Protein AF-A0A355RKZ2-F1 (afdb_monomer_lite)

Structure (mmCIF, N/CA/C/O backbone):
data_AF-A0A355RKZ2-F1
#
_entry.id   AF-A0A355RKZ2-F1
#
loop_
_atom_site.group_PDB
_atom_site.id
_atom_site.type_symbol
_atom_site.label_atom_id
_atom_site.label_alt_id
_atom_site.label_comp_id
_atom_site.label_asym_id
_atom_site.label_entity_id
_atom_site.label_seq_id
_atom_site.pdbx_PDB_ins_code
_atom_site.Cartn_x
_atom_site.Cartn_y
_atom_site.Cartn_z
_atom_site.occupancy
_atom_site.B_iso_or_equiv
_atom_site.auth_seq_id
_atom_site.auth_comp_id
_atom_site.auth_asym_id
_atom_site.auth_atom_id
_atom_site.pdbx_PDB_model_num
ATOM 1 N N . ASN A 1 1 ? 7.202 -14.155 -13.765 1.00 83.50 1 ASN A N 1
ATOM 2 C CA . ASN A 1 1 ? 7.789 -13.141 -12.862 1.00 83.50 1 ASN A CA 1
ATOM 3 C C . ASN A 1 1 ? 6.706 -12.176 -12.358 1.00 83.50 1 ASN A C 1
ATOM 5 O O . ASN A 1 1 ? 6.381 -12.276 -11.187 1.00 83.50 1 ASN A O 1
ATOM 9 N N . PHE A 1 2 ? 6.017 -11.421 -13.231 1.00 95.88 2 PHE A N 1
ATOM 10 C CA . PHE A 1 2 ? 4.937 -10.469 -12.873 1.00 95.88 2 PHE A CA 1
ATOM 11 C C . PHE A 1 2 ? 3.971 -10.916 -11.760 1.00 95.88 2 PHE A C 1
ATOM 13 O O . PHE A 1 2 ? 3.877 -10.248 -10.737 1.00 95.88 2 PHE A O 1
ATOM 20 N N . ARG A 1 3 ? 3.290 -12.064 -11.919 1.00 97.81 3 ARG A N 1
ATOM 21 C CA . ARG A 1 3 ? 2.300 -12.544 -10.934 1.00 97.81 3 ARG A CA 1
ATOM 22 C C . ARG A 1 3 ? 2.880 -12.670 -9.523 1.00 97.81 3 ARG A C 1
ATOM 24 O O . ARG A 1 3 ? 2.240 -12.255 -8.573 1.00 97.81 3 ARG A O 1
ATOM 31 N N . MET A 1 4 ? 4.082 -13.232 -9.404 1.00 98.06 4 MET A N 1
ATOM 32 C CA . MET A 1 4 ? 4.752 -13.424 -8.115 1.00 98.06 4 MET A CA 1
ATOM 33 C C . MET A 1 4 ? 5.181 -12.086 -7.503 1.00 98.06 4 MET A C 1
ATOM 35 O O . MET A 1 4 ? 5.033 -11.897 -6.304 1.00 98.06 4 MET A O 1
ATOM 39 N N . THR A 1 5 ? 5.663 -11.142 -8.318 1.00 98.06 5 THR A N 1
ATOM 40 C CA . THR A 1 5 ? 5.988 -9.788 -7.846 1.00 98.06 5 THR A CA 1
ATOM 41 C C . THR A 1 5 ? 4.751 -9.074 -7.316 1.00 98.06 5 THR A C 1
ATOM 43 O O . THR A 1 5 ? 4.807 -8.502 -6.238 1.00 98.06 5 THR A O 1
ATOM 46 N N . MET A 1 6 ? 3.628 -9.131 -8.032 1.00 98.38 6 MET A N 1
ATOM 47 C CA . MET A 1 6 ? 2.383 -8.501 -7.579 1.00 98.38 6 MET A CA 1
ATOM 48 C C . MET A 1 6 ? 1.850 -9.152 -6.300 1.00 98.38 6 MET A C 1
ATOM 50 O O . MET A 1 6 ? 1.451 -8.456 -5.373 1.00 98.38 6 MET A O 1
ATOM 54 N N . ASP A 1 7 ? 1.892 -10.481 -6.227 1.00 98.44 7 ASP A N 1
ATOM 55 C CA . ASP A 1 7 ? 1.454 -11.232 -5.051 1.00 98.44 7 ASP A CA 1
ATOM 56 C C . ASP A 1 7 ? 2.266 -10.851 -3.799 1.00 98.44 7 ASP A C 1
ATOM 58 O O . ASP A 1 7 ? 1.716 -10.466 -2.768 1.00 98.44 7 ASP A O 1
ATOM 62 N N . ILE A 1 8 ? 3.597 -10.853 -3.916 1.00 98.06 8 ILE A N 1
ATOM 63 C CA . ILE A 1 8 ? 4.496 -10.601 -2.785 1.00 98.06 8 ILE A CA 1
ATOM 64 C C . ILE A 1 8 ? 4.617 -9.110 -2.459 1.00 98.06 8 ILE A C 1
ATOM 66 O O . ILE A 1 8 ? 4.638 -8.744 -1.289 1.00 98.06 8 ILE A O 1
ATOM 70 N N . SER A 1 9 ? 4.750 -8.240 -3.458 1.00 98.25 9 SER A N 1
ATOM 71 C CA . SER A 1 9 ? 5.103 -6.826 -3.257 1.00 98.25 9 SER A CA 1
ATOM 72 C C . SER A 1 9 ? 3.905 -5.879 -3.212 1.00 98.25 9 SER A C 1
ATOM 74 O O . SER A 1 9 ? 4.104 -4.710 -2.888 1.00 98.25 9 SER A O 1
ATOM 76 N N . VAL A 1 10 ? 2.697 -6.362 -3.529 1.00 98.44 10 VAL A N 1
ATOM 77 C CA . VAL A 1 10 ? 1.458 -5.566 -3.519 1.00 98.44 10 VAL A CA 1
ATOM 78 C C . VAL A 1 10 ? 0.399 -6.239 -2.655 1.00 98.44 10 VAL A C 1
ATOM 80 O O . VAL A 1 10 ? 0.055 -5.731 -1.592 1.00 98.44 10 VAL A O 1
ATOM 83 N N . TYR A 1 11 ? -0.084 -7.412 -3.078 1.00 98.50 11 TYR A N 1
ATOM 84 C CA . TYR A 1 11 ? -1.230 -8.069 -2.445 1.00 98.50 11 TYR A CA 1
ATOM 85 C C . TYR A 1 11 ? -0.969 -8.457 -0.987 1.00 98.50 11 TYR A C 1
ATOM 87 O O . TYR A 1 11 ? -1.879 -8.388 -0.161 1.00 98.50 11 TYR A O 1
ATOM 95 N N . SER A 1 12 ? 0.271 -8.809 -0.645 1.00 98.62 12 SER A N 1
ATOM 96 C CA . SER A 1 12 ? 0.656 -9.140 0.729 1.00 98.62 12 SER A CA 1
ATOM 97 C C . SER A 1 12 ? 0.273 -8.053 1.743 1.00 98.62 12 SER A C 1
ATOM 99 O O . SER A 1 12 ? -0.185 -8.390 2.834 1.00 98.62 12 SER A O 1
ATOM 101 N N . PHE A 1 13 ? 0.374 -6.766 1.385 1.00 98.69 13 PHE A N 1
ATOM 102 C CA . PHE A 1 13 ? 0.001 -5.667 2.276 1.00 98.69 13 PHE A CA 1
ATOM 103 C C . PHE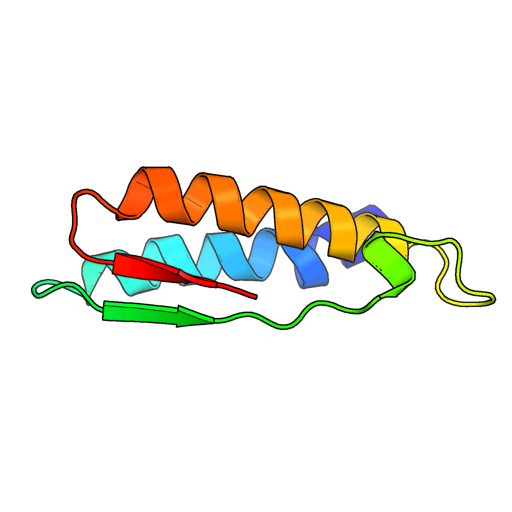 A 1 13 ? -1.510 -5.632 2.522 1.00 98.69 13 PHE A C 1
ATOM 105 O O . PHE A 1 13 ? -1.938 -5.629 3.674 1.00 98.69 13 PHE A O 1
ATOM 112 N N . THR A 1 14 ? -2.322 -5.726 1.464 1.00 98.31 14 THR A N 1
ATOM 113 C CA . THR A 1 14 ? -3.787 -5.857 1.567 1.00 98.31 14 THR A CA 1
ATOM 114 C C . THR A 1 14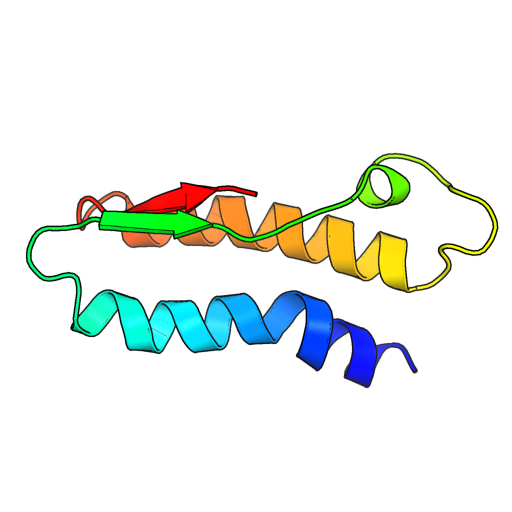 ? -4.189 -7.084 2.388 1.00 98.31 14 THR A C 1
ATOM 116 O O . THR A 1 14 ? -5.069 -7.008 3.244 1.00 98.31 14 THR A O 1
ATOM 119 N N . ALA A 1 15 ? -3.525 -8.221 2.168 1.00 98.50 15 ALA A N 1
ATOM 120 C CA . ALA A 1 15 ? -3.815 -9.461 2.877 1.00 98.50 15 ALA A CA 1
ATOM 121 C C . ALA A 1 15 ? -3.518 -9.355 4.383 1.00 98.50 15 ALA A C 1
ATOM 123 O O . ALA A 1 15 ? -4.270 -9.898 5.200 1.00 98.50 15 ALA A O 1
ATOM 124 N N . VAL A 1 16 ? -2.437 -8.670 4.765 1.00 98.25 16 VAL A N 1
ATOM 125 C CA . VAL A 1 16 ? -2.122 -8.401 6.173 1.00 98.25 16 VAL A CA 1
ATOM 126 C C . VAL A 1 16 ? -3.102 -7.385 6.757 1.00 98.25 16 VAL A C 1
ATOM 128 O O . VAL A 1 16 ? -3.635 -7.643 7.835 1.00 98.25 16 VAL A O 1
ATOM 131 N N . ALA A 1 17 ? -3.410 -6.302 6.037 1.00 98.25 17 ALA A N 1
ATOM 132 C CA . ALA A 1 17 ? -4.341 -5.262 6.476 1.00 98.25 17 ALA A CA 1
ATOM 133 C C . ALA A 1 17 ? -5.718 -5.834 6.850 1.00 98.25 17 ALA A C 1
ATOM 135 O O . ALA A 1 17 ? -6.178 -5.628 7.968 1.00 98.25 17 ALA A O 1
ATOM 136 N N . GLN A 1 18 ? -6.295 -6.683 5.993 1.00 98.00 18 GLN A N 1
ATOM 137 C CA . GLN A 1 18 ? -7.587 -7.345 6.234 1.00 98.00 18 GLN A CA 1
ATOM 138 C C . GLN A 1 18 ? -7.620 -8.199 7.520 1.00 98.00 18 GLN A C 1
ATOM 140 O O . GLN A 1 18 ? -8.675 -8.494 8.087 1.00 98.00 18 GLN A O 1
ATOM 145 N N . ARG A 1 19 ? -6.463 -8.698 7.967 1.00 98.31 19 ARG A N 1
ATOM 146 C CA . ARG A 1 19 ? -6.351 -9.475 9.211 1.00 98.31 19 ARG A CA 1
ATOM 147 C C . ARG A 1 19 ? -6.082 -8.564 10.403 1.00 98.31 19 ARG A C 1
ATOM 149 O O . ARG A 1 19 ? -6.650 -8.796 11.465 1.00 98.31 19 ARG A O 1
ATOM 156 N N . ALA A 1 20 ? -5.235 -7.555 10.216 1.00 98.12 20 ALA A N 1
ATOM 157 C CA . ALA A 1 20 ? -4.848 -6.602 11.244 1.00 98.12 20 ALA A CA 1
ATOM 158 C C . ALA A 1 20 ? -6.014 -5.700 11.667 1.00 98.12 20 ALA A C 1
ATOM 160 O O . ALA A 1 20 ? -6.204 -5.514 12.864 1.00 98.12 20 ALA A O 1
ATOM 161 N N . GLU A 1 21 ? -6.837 -5.222 10.725 1.00 98.12 21 GLU A N 1
ATOM 162 C CA . GLU A 1 21 ? -7.973 -4.322 10.999 1.00 98.12 21 GLU A 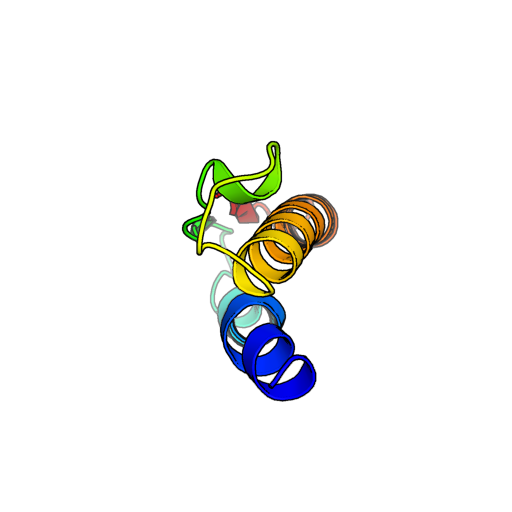CA 1
ATOM 163 C C . GLU A 1 21 ? -8.909 -4.878 12.086 1.00 98.12 21 GLU A C 1
ATOM 165 O O . GLU A 1 21 ? -9.384 -4.148 12.948 1.00 98.12 21 GLU A O 1
ATOM 170 N N . LYS A 1 22 ? -9.095 -6.205 12.119 1.00 97.94 22 LYS A N 1
ATOM 171 C CA . LYS A 1 22 ? -9.984 -6.900 13.062 1.00 97.94 22 LYS A CA 1
ATOM 172 C C . LYS A 1 22 ? -9.482 -6.850 14.504 1.00 97.94 22 LYS A C 1
ATOM 174 O O . LYS A 1 22 ? -10.239 -7.143 15.423 1.00 97.94 22 LYS A O 1
ATOM 179 N N . LEU A 1 23 ? -8.202 -6.536 14.689 1.00 98.06 23 LEU A N 1
ATOM 180 C CA . LEU A 1 23 ? -7.542 -6.385 15.983 1.00 98.06 23 LEU A CA 1
ATOM 181 C C . LEU A 1 23 ? -7.390 -4.907 16.380 1.00 98.06 23 LEU A C 1
ATOM 183 O O . LEU A 1 23 ? -7.034 -4.618 17.518 1.00 98.06 23 LEU A O 1
ATOM 187 N N . MET A 1 24 ? -7.656 -3.973 15.464 1.00 98.00 24 MET A N 1
ATOM 188 C CA . MET A 1 24 ? -7.487 -2.528 15.643 1.00 98.00 24 MET A CA 1
ATOM 189 C C . MET A 1 24 ? -8.804 -1.884 16.098 1.00 98.00 24 MET A C 1
ATOM 191 O O . MET A 1 24 ? -9.302 -0.949 15.481 1.00 98.00 24 MET A O 1
ATOM 195 N N . THR A 1 25 ? -9.393 -2.398 17.183 1.00 96.88 25 THR A N 1
ATOM 196 C CA . THR A 1 25 ? -10.740 -2.006 17.651 1.00 96.88 25 THR A CA 1
ATOM 197 C C . THR A 1 25 ? -10.856 -0.547 18.099 1.00 96.88 25 THR A C 1
ATOM 199 O O . THR A 1 25 ? -11.963 -0.032 18.205 1.00 96.88 25 THR A O 1
ATOM 202 N N . GLU A 1 26 ? -9.731 0.117 18.367 1.00 97.50 26 GLU A N 1
ATOM 203 C CA . GLU A 1 26 ? -9.653 1.539 18.741 1.00 97.50 26 GLU A CA 1
ATOM 204 C C . GLU A 1 26 ? -9.021 2.396 17.623 1.00 97.50 26 GLU A C 1
ATOM 206 O O . GLU A 1 26 ? -8.585 3.528 17.844 1.00 97.50 26 GLU A O 1
ATOM 211 N N . GLY A 1 27 ? -8.957 1.850 16.405 1.00 97.94 27 GLY A N 1
ATOM 212 C CA . GLY A 1 27 ? -8.224 2.417 15.282 1.00 97.94 27 GLY A CA 1
ATOM 213 C C . GLY A 1 27 ? -6.735 2.065 15.301 1.00 97.94 27 GLY A C 1
ATOM 214 O O . GLY A 1 27 ? -6.281 1.159 16.003 1.00 97.94 27 GLY A O 1
ATOM 215 N N . GLY A 1 28 ? -5.947 2.784 14.499 1.00 98.06 28 GLY A N 1
ATOM 216 C CA . GLY A 1 28 ? -4.488 2.662 14.501 1.00 98.06 28 GLY A CA 1
ATOM 217 C C . GLY A 1 28 ? -3.822 3.117 13.205 1.00 98.06 28 GLY A C 1
ATOM 218 O O . GLY A 1 28 ? -4.320 3.993 12.501 1.00 98.06 28 GLY A O 1
ATOM 219 N N . SER A 1 29 ? -2.642 2.568 12.904 1.00 98.38 29 SER A N 1
ATOM 220 C CA . SER A 1 29 ? -1.854 2.971 11.736 1.00 98.38 29 SER A CA 1
ATOM 221 C C . SER A 1 29 ? -1.165 1.780 11.083 1.00 98.38 29 SER A C 1
ATOM 223 O O . SER A 1 29 ? -0.496 1.004 11.759 1.00 98.38 29 SER A O 1
ATOM 225 N N . MET A 1 30 ? -1.262 1.694 9.760 1.00 98.44 30 MET A N 1
ATOM 226 C CA . MET A 1 30 ? -0.512 0.767 8.917 1.00 98.44 30 MET A CA 1
ATOM 227 C C . MET A 1 30 ? 0.449 1.535 8.014 1.00 98.44 30 MET A C 1
ATOM 229 O O . MET A 1 30 ? 0.143 2.636 7.549 1.00 98.44 30 MET A O 1
ATOM 233 N N . LEU A 1 31 ? 1.621 0.948 7.785 1.00 98.44 31 LEU A N 1
ATOM 234 C CA . LEU A 1 31 ? 2.682 1.522 6.970 1.00 98.44 31 LEU A CA 1
ATOM 235 C C . LEU A 1 31 ? 3.266 0.438 6.065 1.00 98.44 31 LEU A C 1
ATOM 237 O O . LEU A 1 31 ? 3.520 -0.680 6.516 1.00 98.44 31 LEU A O 1
ATOM 241 N N . THR A 1 32 ? 3.501 0.785 4.807 1.00 98.50 32 THR A N 1
ATOM 242 C CA . THR A 1 32 ? 4.320 0.005 3.875 1.00 98.50 32 THR A CA 1
ATOM 243 C C . THR A 1 32 ? 5.485 0.859 3.376 1.00 98.50 32 THR A C 1
ATOM 245 O O . THR A 1 32 ? 5.637 1.993 3.809 1.00 98.50 32 THR A O 1
ATOM 248 N N . LEU A 1 33 ? 6.342 0.313 2.514 1.00 97.88 33 LEU A N 1
ATOM 249 C CA . LEU A 1 33 ? 7.440 1.059 1.900 1.00 97.88 33 LEU A CA 1
ATOM 250 C C . LEU A 1 33 ? 7.350 0.975 0.382 1.00 97.88 33 LEU A C 1
ATOM 252 O O . LEU A 1 33 ? 7.333 -0.122 -0.201 1.00 97.88 33 LEU A O 1
ATOM 256 N N . THR A 1 34 ? 7.354 2.140 -0.256 1.00 96.00 34 THR A N 1
ATOM 257 C CA . THR A 1 34 ? 7.476 2.279 -1.708 1.00 96.00 34 THR A CA 1
ATOM 258 C C . THR A 1 34 ? 8.870 2.770 -2.123 1.00 96.00 34 THR A C 1
ATOM 260 O O . THR A 1 34 ? 9.780 2.889 -1.302 1.00 96.00 34 THR A O 1
ATOM 263 N N . TYR A 1 35 ? 9.082 2.967 -3.422 1.00 93.50 35 TYR A N 1
ATOM 264 C CA . TYR A 1 35 ? 10.323 3.484 -3.984 1.00 93.50 35 TYR A CA 1
ATOM 265 C C . TYR A 1 35 ? 10.038 4.343 -5.214 1.00 93.50 35 TYR A C 1
ATOM 267 O O . TYR A 1 35 ? 9.162 4.013 -6.005 1.00 93.50 35 TYR A O 1
ATOM 275 N N . TYR A 1 36 ? 10.867 5.367 -5.432 1.00 89.00 36 TYR A N 1
ATOM 276 C CA . TYR A 1 36 ? 10.738 6.356 -6.512 1.00 89.00 36 TYR A CA 1
ATOM 277 C C . TYR A 1 36 ? 10.590 5.767 -7.930 1.00 89.00 36 TYR A C 1
ATOM 279 O O . TYR A 1 36 ? 10.015 6.387 -8.820 1.00 89.00 36 TYR A O 1
ATOM 287 N N . GLY A 1 37 ? 11.053 4.530 -8.141 1.00 84.12 37 GLY A N 1
ATOM 288 C CA . GLY A 1 37 ? 10.812 3.768 -9.371 1.00 84.12 37 GLY A CA 1
ATOM 289 C C . GLY A 1 37 ? 9.336 3.443 -9.669 1.00 84.12 37 GLY A C 1
ATOM 290 O O . GLY A 1 37 ? 9.065 2.847 -10.709 1.00 84.12 37 GLY A O 1
ATOM 291 N N . ALA A 1 38 ? 8.405 3.779 -8.770 1.00 83.75 38 ALA A N 1
ATOM 292 C CA . ALA A 1 38 ? 6.960 3.757 -8.997 1.00 83.75 38 ALA A CA 1
ATOM 293 C C . ALA A 1 38 ? 6.475 4.930 -9.866 1.00 83.75 38 ALA A C 1
ATOM 295 O O . ALA A 1 38 ? 5.595 4.753 -10.705 1.00 83.75 38 ALA A O 1
ATOM 296 N N . GLU A 1 39 ? 7.074 6.109 -9.693 1.00 87.00 39 GLU A N 1
ATOM 297 C CA . GLU A 1 39 ? 6.649 7.351 -10.349 1.00 87.00 39 GLU 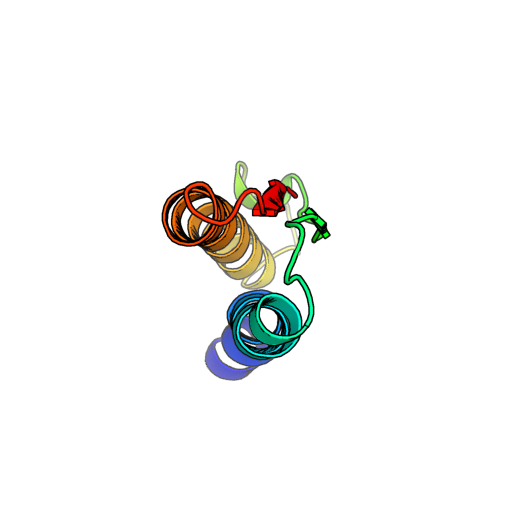A CA 1
ATOM 298 C C . GLU A 1 39 ? 7.449 7.642 -11.624 1.00 87.00 39 GLU A C 1
ATOM 300 O O . GLU A 1 39 ? 6.940 8.249 -12.568 1.00 87.00 39 GLU A O 1
ATOM 305 N N . GLN A 1 40 ? 8.712 7.207 -11.672 1.00 86.56 40 GLN A N 1
ATOM 306 C CA . GLN A 1 40 ? 9.603 7.427 -12.809 1.00 86.56 40 GLN A CA 1
ATOM 307 C C . GLN A 1 40 ? 10.340 6.158 -13.231 1.00 86.56 40 GLN A C 1
ATOM 309 O O . GLN A 1 40 ? 10.658 5.283 -12.425 1.00 86.56 40 GLN A O 1
ATOM 314 N N . VAL A 1 41 ? 10.658 6.073 -14.526 1.00 88.12 41 VAL A N 1
ATOM 315 C CA . VAL A 1 41 ? 11.400 4.940 -15.087 1.00 88.12 41 VAL A CA 1
ATOM 316 C C . VAL A 1 41 ? 12.820 4.937 -14.531 1.00 88.12 41 VAL A C 1
ATOM 318 O O . VAL A 1 41 ? 13.649 5.765 -14.901 1.00 88.12 41 VAL A O 1
ATOM 321 N N . MET A 1 42 ? 13.107 3.963 -13.671 1.00 88.00 42 MET A N 1
ATOM 322 C CA . MET A 1 42 ? 14.439 3.738 -13.125 1.00 88.00 42 MET A CA 1
ATOM 323 C C . MET A 1 42 ? 15.100 2.538 -13.822 1.00 88.00 42 MET A C 1
ATOM 325 O O . MET A 1 42 ? 14.496 1.456 -13.869 1.00 88.00 42 MET A O 1
ATOM 329 N N . PRO A 1 43 ? 16.332 2.677 -14.352 1.00 85.00 43 PRO A N 1
ATOM 330 C CA . PRO A 1 43 ? 17.058 1.557 -14.936 1.00 85.00 43 PRO A CA 1
ATOM 331 C C . PRO A 1 43 ? 17.129 0.371 -13.971 1.00 85.00 43 PRO A C 1
ATOM 333 O O . PRO A 1 43 ? 17.335 0.539 -12.772 1.00 85.00 43 PRO A O 1
ATOM 336 N N . HIS A 1 44 ? 16.947 -0.838 -14.500 1.00 86.75 44 HIS A N 1
ATOM 337 C CA . HIS A 1 44 ? 16.982 -2.105 -13.754 1.00 86.75 44 HIS A CA 1
ATOM 338 C C . HIS A 1 44 ? 15.872 -2.318 -12.706 1.00 86.75 44 HIS A C 1
ATOM 340 O O . HIS A 1 44 ? 15.821 -3.394 -12.110 1.00 86.75 44 HIS A O 1
ATOM 346 N N . TYR A 1 45 ? 14.940 -1.375 -12.518 1.00 87.62 45 TYR A N 1
ATOM 347 C CA . TYR A 1 45 ? 13.818 -1.545 -11.582 1.00 87.62 45 TYR A CA 1
ATOM 348 C C . TYR A 1 45 ? 12.653 -2.362 -12.177 1.00 87.62 45 TYR A C 1
ATOM 350 O O . TYR A 1 45 ? 11.870 -2.965 -11.444 1.00 87.62 45 TYR A O 1
ATOM 358 N N . ASN A 1 46 ? 12.603 -2.490 -13.510 1.00 89.31 46 ASN A N 1
ATOM 359 C CA . ASN A 1 46 ? 11.778 -3.446 -14.262 1.00 89.31 46 ASN A CA 1
ATOM 360 C C . ASN A 1 46 ? 10.330 -3.561 -13.725 1.00 89.31 46 ASN A C 1
ATOM 362 O O . ASN A 1 46 ? 9.643 -2.566 -13.513 1.00 89.31 46 ASN A O 1
ATOM 366 N N . VAL A 1 47 ? 9.861 -4.791 -13.485 1.00 92.12 47 VAL A N 1
ATOM 367 C CA . VAL A 1 47 ? 8.508 -5.089 -12.994 1.00 92.12 47 VAL A CA 1
ATOM 368 C C . VAL A 1 47 ? 8.254 -4.608 -11.561 1.00 92.12 47 VAL A C 1
ATOM 370 O O . VAL A 1 47 ? 7.100 -4.471 -11.163 1.00 92.12 47 VAL A O 1
ATOM 373 N N . MET A 1 48 ? 9.308 -4.323 -10.787 1.00 95.38 48 MET A N 1
ATOM 374 C CA . MET A 1 48 ? 9.159 -3.807 -9.427 1.00 95.38 48 MET A CA 1
ATOM 375 C C . MET A 1 48 ? 8.575 -2.390 -9.429 1.00 95.38 48 MET A C 1
ATOM 377 O O . MET A 1 48 ? 7.788 -2.079 -8.545 1.00 95.38 48 MET A O 1
ATOM 381 N N . GLY A 1 49 ? 8.873 -1.566 -10.442 1.00 93.88 49 GLY A N 1
ATOM 382 C CA . GLY A 1 49 ? 8.264 -0.235 -10.581 1.00 93.88 49 GLY A CA 1
ATOM 383 C C . GLY A 1 49 ? 6.743 -0.306 -10.717 1.00 93.88 49 GLY A C 1
ATOM 384 O O . GLY A 1 49 ? 6.019 0.361 -9.986 1.00 93.88 49 GLY A O 1
ATOM 385 N N . VAL A 1 50 ? 6.252 -1.224 -11.559 1.00 95.69 50 VAL A N 1
ATOM 386 C CA . VAL A 1 50 ? 4.809 -1.484 -11.714 1.00 95.69 50 VAL A CA 1
ATOM 387 C C . VAL A 1 50 ? 4.188 -1.962 -10.402 1.00 95.69 50 VAL A C 1
ATOM 389 O O . VAL A 1 50 ? 3.105 -1.517 -10.029 1.00 95.69 50 VAL A O 1
ATOM 392 N N . ALA A 1 51 ? 4.879 -2.849 -9.682 1.00 97.44 51 ALA A N 1
ATOM 393 C CA . ALA A 1 51 ? 4.406 -3.321 -8.389 1.00 97.44 51 ALA A CA 1
ATOM 394 C C . ALA A 1 51 ? 4.335 -2.185 -7.358 1.00 97.44 51 ALA A C 1
ATOM 396 O O . ALA A 1 51 ? 3.342 -2.076 -6.649 1.00 97.44 51 ALA A O 1
ATOM 397 N N . LYS A 1 52 ? 5.336 -1.303 -7.289 1.00 97.56 52 LYS A N 1
ATOM 398 C CA . LYS A 1 52 ? 5.330 -0.181 -6.342 1.00 97.56 52 LYS A CA 1
ATOM 399 C C . LYS A 1 52 ? 4.265 0.869 -6.662 1.00 97.56 52 LYS A C 1
ATOM 401 O O . LYS A 1 52 ? 3.560 1.275 -5.745 1.00 97.56 52 LYS A O 1
ATOM 406 N N . ALA A 1 53 ? 4.021 1.164 -7.937 1.00 97.75 53 ALA A N 1
ATOM 407 C CA . ALA A 1 53 ? 2.892 2.007 -8.339 1.00 97.75 53 ALA A CA 1
ATOM 408 C C . ALA A 1 53 ? 1.534 1.390 -7.941 1.00 97.75 53 ALA A C 1
ATOM 410 O O . ALA A 1 53 ? 0.644 2.070 -7.433 1.00 97.75 53 ALA A O 1
ATOM 411 N N . ALA A 1 54 ? 1.370 0.073 -8.113 1.00 98.19 54 ALA A N 1
ATOM 412 C CA . ALA A 1 54 ? 0.162 -0.621 -7.669 1.00 98.19 54 ALA A CA 1
ATOM 413 C C . ALA A 1 54 ? 0.029 -0.677 -6.134 1.00 98.19 54 ALA A C 1
ATOM 415 O O . ALA A 1 54 ? -1.085 -0.611 -5.615 1.00 98.19 54 ALA A O 1
ATOM 416 N N . LEU A 1 55 ? 1.144 -0.774 -5.401 1.00 98.56 55 LEU A N 1
ATOM 417 C CA . LEU A 1 55 ? 1.169 -0.701 -3.939 1.00 98.56 55 LEU A CA 1
ATOM 418 C C . LEU A 1 55 ? 0.733 0.683 -3.443 1.00 98.56 55 LEU A C 1
ATOM 420 O O . LEU A 1 55 ? -0.115 0.755 -2.559 1.00 98.56 55 LEU A O 1
ATOM 424 N N . GLU A 1 56 ? 1.234 1.764 -4.038 1.00 98.31 56 GLU A N 1
ATOM 425 C CA . GLU A 1 56 ? 0.804 3.136 -3.726 1.00 98.31 56 GLU A CA 1
ATOM 426 C C . GLU A 1 56 ? -0.689 3.339 -3.992 1.00 98.31 56 GLU A C 1
ATOM 428 O O . GLU A 1 56 ? -1.405 3.877 -3.148 1.00 98.31 56 GLU A O 1
ATOM 433 N N . ALA A 1 57 ? -1.195 2.816 -5.114 1.00 98.44 57 ALA A N 1
ATOM 434 C CA . ALA A 1 57 ? -2.629 2.805 -5.373 1.00 98.44 57 ALA A CA 1
ATOM 435 C C . ALA A 1 57 ? -3.391 2.059 -4.268 1.00 98.44 57 ALA A C 1
ATOM 437 O O . ALA A 1 57 ? -4.359 2.589 -3.726 1.00 98.44 57 ALA A O 1
ATOM 438 N N . SER A 1 58 ? -2.933 0.862 -3.880 1.00 98.25 58 SER A N 1
ATOM 439 C CA . SER A 1 58 ? -3.579 0.070 -2.825 1.00 98.25 58 SER A CA 1
ATOM 440 C C . SER A 1 58 ? -3.634 0.795 -1.476 1.00 98.25 58 SER A C 1
ATOM 442 O O . SER A 1 58 ? -4.616 0.647 -0.757 1.00 98.25 58 SER A O 1
ATOM 444 N N . VAL A 1 59 ? -2.632 1.620 -1.153 1.00 98.62 59 VAL A N 1
ATOM 445 C CA . VAL A 1 59 ? -2.603 2.430 0.073 1.00 98.62 59 VAL A CA 1
ATOM 446 C C . VAL A 1 59 ? -3.730 3.453 0.084 1.00 98.62 59 VAL A C 1
ATOM 448 O O . VAL A 1 59 ? -4.405 3.570 1.101 1.00 98.62 59 VAL A O 1
ATOM 451 N N . MET A 1 60 ? -3.983 4.140 -1.035 1.00 98.44 60 MET A N 1
ATOM 452 C CA . MET A 1 60 ? -5.085 5.106 -1.131 1.00 98.44 60 MET A CA 1
ATOM 453 C C . MET A 1 60 ? -6.452 4.438 -0.941 1.00 98.44 60 MET A C 1
ATOM 455 O O . MET A 1 60 ? -7.281 4.951 -0.195 1.00 98.44 60 MET A O 1
ATOM 459 N N . TYR A 1 61 ? -6.670 3.275 -1.564 1.00 98.50 61 TYR A N 1
ATOM 460 C CA . TYR A 1 61 ? -7.920 2.524 -1.403 1.00 98.50 61 TYR A CA 1
ATOM 461 C C . TYR A 1 61 ? -8.098 2.004 0.029 1.00 98.50 61 TYR A C 1
ATOM 463 O O . TYR A 1 61 ? -9.161 2.175 0.614 1.00 98.50 61 TYR A O 1
ATOM 471 N N . LEU A 1 62 ? -7.046 1.435 0.627 1.00 98.44 62 LEU A N 1
ATOM 472 C CA . LEU A 1 62 ? -7.093 0.959 2.013 1.00 98.44 62 LEU A CA 1
ATOM 473 C C . LEU A 1 62 ? -7.296 2.101 3.016 1.00 98.44 62 LEU A C 1
ATOM 475 O O . LEU A 1 62 ? -7.978 1.913 4.019 1.00 98.44 62 LEU A O 1
ATOM 479 N N . ALA A 1 63 ? -6.702 3.271 2.773 1.00 98.56 63 ALA A N 1
ATOM 480 C CA . ALA A 1 63 ? -6.891 4.439 3.627 1.00 98.56 63 ALA A CA 1
ATOM 481 C C . ALA A 1 63 ? -8.349 4.916 3.617 1.00 98.56 63 ALA A C 1
ATOM 483 O O . ALA A 1 63 ? -8.868 5.271 4.673 1.00 98.56 63 ALA A O 1
ATOM 484 N N . GLU A 1 64 ? -9.008 4.893 2.457 1.00 98.44 64 GLU A N 1
ATOM 485 C CA . GLU A 1 64 ? -10.424 5.249 2.356 1.00 98.44 64 GLU A CA 1
ATOM 486 C C . GLU A 1 64 ? -11.325 4.200 3.018 1.00 98.44 64 GLU A C 1
ATOM 488 O O . GLU A 1 64 ? -12.175 4.538 3.842 1.00 98.44 64 GLU A O 1
ATOM 493 N N . ASP A 1 65 ? -11.094 2.915 2.731 1.00 97.56 65 ASP A N 1
ATOM 494 C CA . ASP A 1 65 ? -11.915 1.826 3.267 1.00 97.56 65 ASP A CA 1
ATOM 495 C C . ASP A 1 65 ? -11.871 1.757 4.802 1.00 97.56 65 ASP A C 1
ATOM 497 O O . ASP A 1 65 ? -12.894 1.492 5.441 1.00 97.56 65 ASP A O 1
ATOM 501 N N . LEU A 1 66 ? -10.696 2.007 5.393 1.00 98.19 66 LEU A N 1
ATOM 502 C CA . LEU A 1 66 ? -10.435 1.835 6.827 1.00 98.19 66 LEU A CA 1
ATOM 503 C C . LEU A 1 66 ? -10.434 3.149 7.616 1.00 98.19 66 LEU A C 1
ATOM 505 O O . LEU A 1 66 ? -10.414 3.137 8.850 1.00 98.19 66 LEU A O 1
ATOM 509 N N . GLY A 1 67 ? -10.503 4.292 6.931 1.00 98.00 67 GLY A N 1
ATOM 510 C CA . GLY A 1 67 ? -10.519 5.607 7.568 1.00 98.00 67 GLY A CA 1
ATOM 511 C C . GLY A 1 67 ? -11.717 5.798 8.500 1.00 98.00 67 GLY A C 1
ATOM 512 O O . GLY A 1 67 ? -11.575 6.380 9.577 1.00 98.00 67 GLY A O 1
ATOM 513 N N . LYS A 1 68 ? -12.879 5.231 8.144 1.00 96.94 68 LYS A N 1
ATOM 514 C CA . LYS A 1 68 ? -14.093 5.224 8.987 1.00 96.94 68 LYS A CA 1
ATOM 515 C C . LYS A 1 68 ? -13.902 4.511 10.331 1.00 96.94 68 LYS A C 1
ATOM 517 O O . LYS A 1 68 ? -14.572 4.861 11.298 1.00 96.94 68 LYS A O 1
ATOM 522 N N . ASP A 1 69 ? -12.970 3.561 10.390 1.00 97.94 69 ASP A N 1
ATOM 523 C CA . ASP A 1 69 ? -12.638 2.779 11.583 1.00 97.94 69 ASP A CA 1
ATOM 524 C C . ASP A 1 69 ? -11.450 3.398 12.348 1.00 97.94 69 ASP A C 1
ATOM 526 O O . ASP A 1 69 ? -10.845 2.765 13.210 1.00 97.94 69 ASP A O 1
ATOM 530 N N . ASN A 1 70 ? -11.100 4.656 12.041 1.00 98.25 70 ASN A N 1
ATOM 531 C CA . ASN A 1 70 ? -9.973 5.390 12.620 1.00 98.25 70 ASN A CA 1
ATOM 532 C C . ASN A 1 70 ? -8.609 4.704 12.381 1.00 98.25 70 ASN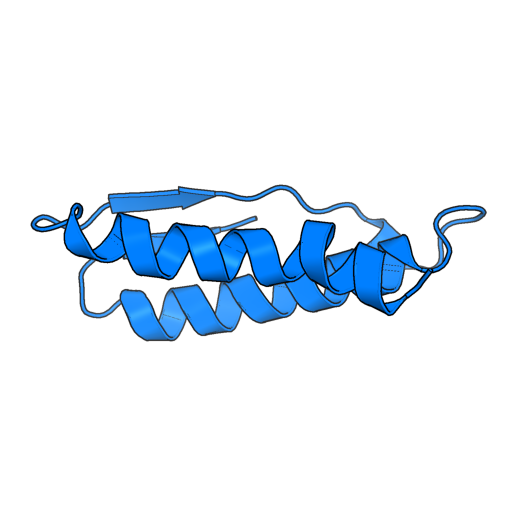 A C 1
ATOM 534 O O . ASN A 1 70 ? -7.681 4.813 13.189 1.00 98.25 70 ASN A O 1
ATOM 538 N N . ILE A 1 71 ? -8.470 3.991 11.258 1.00 98.75 71 ILE A N 1
ATOM 539 C CA . ILE A 1 71 ? -7.223 3.346 10.843 1.00 98.75 71 ILE A CA 1
ATOM 540 C C . ILE A 1 71 ? -6.610 4.133 9.685 1.00 98.75 71 ILE A C 1
ATOM 542 O O . ILE A 1 71 ? -7.184 4.250 8.607 1.00 98.75 71 ILE A O 1
ATOM 546 N N . ARG A 1 72 ? -5.399 4.654 9.891 1.00 98.69 72 ARG A N 1
ATOM 547 C CA . ARG A 1 72 ? -4.639 5.366 8.854 1.00 98.69 72 ARG A CA 1
ATOM 548 C C . ARG A 1 72 ? -3.735 4.399 8.095 1.00 98.69 72 ARG A C 1
ATOM 550 O O . ARG A 1 72 ? -3.082 3.561 8.713 1.00 98.69 72 ARG A O 1
ATOM 557 N N . VAL A 1 73 ? -3.608 4.564 6.781 1.00 98.75 73 VAL A N 1
ATOM 558 C CA . VAL A 1 73 ? -2.739 3.730 5.932 1.00 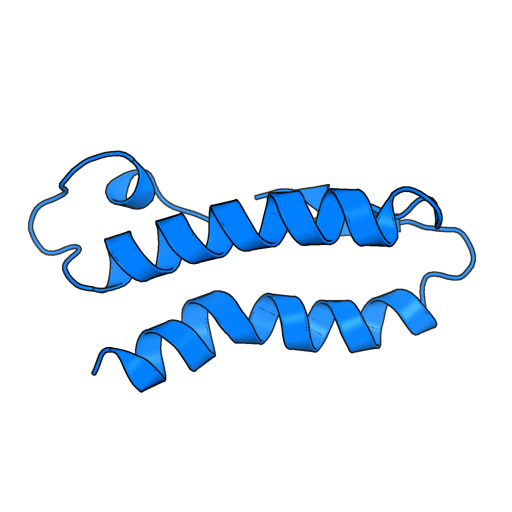98.75 73 VAL A CA 1
ATOM 559 C C . VAL A 1 73 ? -1.818 4.631 5.112 1.00 98.75 73 VAL A C 1
ATOM 561 O O . VAL A 1 73 ? -2.292 5.577 4.495 1.00 98.75 73 VAL A O 1
ATOM 564 N N . ASN A 1 74 ? -0.505 4.386 5.159 1.00 98.62 74 ASN A N 1
ATOM 565 C CA . ASN A 1 74 ? 0.514 5.220 4.503 1.00 98.62 74 ASN A CA 1
ATOM 566 C C . ASN A 1 74 ? 1.620 4.355 3.863 1.00 98.62 74 ASN A C 1
ATOM 568 O O . ASN A 1 74 ? 1.730 3.162 4.169 1.00 98.62 74 ASN A O 1
ATOM 572 N N . ALA A 1 75 ? 2.444 4.967 3.008 1.00 95.06 75 ALA A N 1
ATOM 573 C CA . ALA A 1 75 ? 3.625 4.379 2.365 1.00 95.06 75 ALA A CA 1
ATOM 574 C C . ALA A 1 75 ? 4.839 5.308 2.444 1.00 95.06 75 ALA A C 1
ATOM 576 O O . ALA A 1 75 ? 4.616 6.528 2.618 1.00 95.06 75 ALA A O 1
#

Sequence (75 aa):
NFRMTMDISVYSFTAVAQRAEKLMTEGGSMLTLTYYGAEQVMPHYNVMGVAKAALEASVMYLAEDLGKDNIRVNA

Secondary structure (DSSP, 8-state):
-HHHHHIIIIIHHHHHHHHHGGG-BTBEEEE----GGGTS--TTTHHHHHHHHHHHHHHHHHHHHHHTTTEEEE-

Foldseek 3Di:
DLVVLLVPLAVVQVVVLVVVLVVQQQAEEEEDDADPLLVDPDPPCPSVNVNRVNNQVVQVVSQVVCVVSNYHGYD

Radius of gyration: 13.27 Å; chains: 1; bounding box: 31×21×34 Å

pLDDT: mean 95.95, std 4.34, range [83.5, 98.75]